Protein AF-A0A645BJ65-F1 (afdb_monomer)

Nearest PDB structures (foldseek):
  4tw1-assembly2_O  TM=6.997E-01  e=7.596E+00  Staphylococcus aureus subsp. aureus USA300_TCH1516
  4tw1-assembly2_K  TM=6.793E-01  e=9.753E+00  Staphylococcus aureus subsp. aureus USA300_TCH1516

Foldseek 3Di:
DKDKDKDKDKDDDPVFQKIWMKIWIWMADDPPPGDIDSDDIDIDIDGHD

Organism: NCBI:txid1076179

Structure (mmCIF, N/CA/C/O backbone):
data_AF-A0A645BJ65-F1
#
_entry.id   AF-A0A645BJ65-F1
#
loop_
_atom_site.group_PDB
_atom_site.id
_atom_site.type_symbol
_atom_site.label_atom_id
_atom_site.label_alt_id
_atom_site.label_comp_id
_atom_site.label_asym_id
_atom_site.label_entity_id
_atom_site.label_seq_id
_atom_site.pdbx_PDB_ins_code
_atom_site.Cartn_x
_atom_site.Cartn_y
_atom_site.Cartn_z
_atom_site.occupancy
_atom_site.B_iso_or_equiv
_atom_site.auth_seq_id
_atom_site.auth_comp_id
_atom_site.auth_asym_id
_atom_site.auth_atom_id
_atom_site.pdbx_PDB_model_num
ATOM 1 N N . MET A 1 1 ? 19.158 6.484 -16.205 1.00 67.69 1 MET A N 1
ATOM 2 C CA . MET A 1 1 ? 18.442 7.624 -15.599 1.00 67.69 1 MET A CA 1
ATOM 3 C C . MET A 1 1 ? 16.953 7.365 -15.738 1.00 67.69 1 MET A C 1
ATOM 5 O O . MET A 1 1 ? 16.514 6.977 -16.821 1.00 67.69 1 MET A O 1
ATOM 9 N N . ALA A 1 2 ? 16.225 7.491 -14.636 1.00 78.56 2 ALA A N 1
ATOM 10 C CA . ALA A 1 2 ? 14.779 7.342 -14.555 1.00 78.56 2 ALA A CA 1
ATOM 11 C C . ALA A 1 2 ? 14.246 8.422 -13.604 1.00 78.56 2 ALA A C 1
ATOM 13 O O . ALA A 1 2 ? 14.990 8.884 -12.738 1.00 78.56 2 ALA A O 1
ATOM 14 N N . ILE A 1 3 ? 13.003 8.840 -13.812 1.00 81.06 3 ILE A N 1
ATOM 15 C CA . ILE A 1 3 ? 12.258 9.683 -12.880 1.00 81.06 3 ILE A CA 1
ATOM 16 C C . ILE A 1 3 ? 11.249 8.771 -12.194 1.00 81.06 3 ILE A C 1
ATOM 18 O O . ILE A 1 3 ? 10.385 8.194 -12.859 1.00 81.06 3 ILE A O 1
ATOM 22 N N . ASP A 1 4 ? 11.368 8.656 -10.878 1.00 83.06 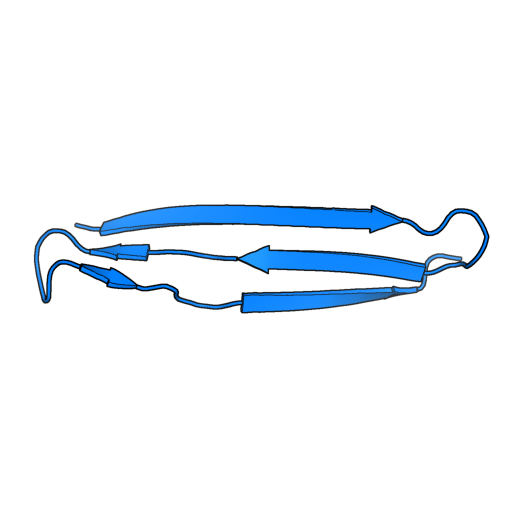4 ASP A N 1
ATOM 23 C CA . ASP A 1 4 ? 10.427 7.911 -10.055 1.00 83.06 4 ASP A CA 1
ATOM 24 C C . ASP A 1 4 ? 9.412 8.895 -9.468 1.00 83.06 4 ASP A C 1
ATOM 26 O O . ASP A 1 4 ? 9.776 9.878 -8.820 1.00 83.06 4 ASP A O 1
ATOM 30 N N . GLY A 1 5 ? 8.133 8.653 -9.743 1.00 80.88 5 GLY A N 1
ATOM 31 C CA . GLY A 1 5 ? 7.021 9.362 -9.132 1.00 80.88 5 GLY A CA 1
ATOM 32 C C . GLY A 1 5 ? 6.415 8.530 -8.009 1.00 80.88 5 GLY A C 1
ATOM 33 O O . GLY A 1 5 ? 6.434 7.300 -8.035 1.00 80.88 5 GLY A O 1
ATOM 34 N N . MET A 1 6 ? 5.842 9.204 -7.019 1.00 87.31 6 MET A N 1
ATOM 35 C CA . MET A 1 6 ? 5.006 8.574 -6.006 1.00 87.31 6 MET A CA 1
ATOM 36 C C . MET A 1 6 ? 3.779 9.447 -5.790 1.00 87.31 6 MET A C 1
ATOM 38 O O . MET A 1 6 ? 3.898 10.648 -5.553 1.00 87.31 6 MET A O 1
ATOM 42 N N . ALA A 1 7 ? 2.607 8.838 -5.890 1.00 88.50 7 ALA A N 1
ATOM 43 C CA . ALA A 1 7 ? 1.331 9.458 -5.591 1.00 88.50 7 ALA A CA 1
ATOM 44 C C . ALA A 1 7 ? 0.580 8.540 -4.632 1.00 88.50 7 ALA A C 1
ATOM 46 O O . ALA A 1 7 ? 0.417 7.360 -4.917 1.00 88.50 7 ALA A O 1
ATOM 47 N N . GLY A 1 8 ? 0.132 9.076 -3.504 1.00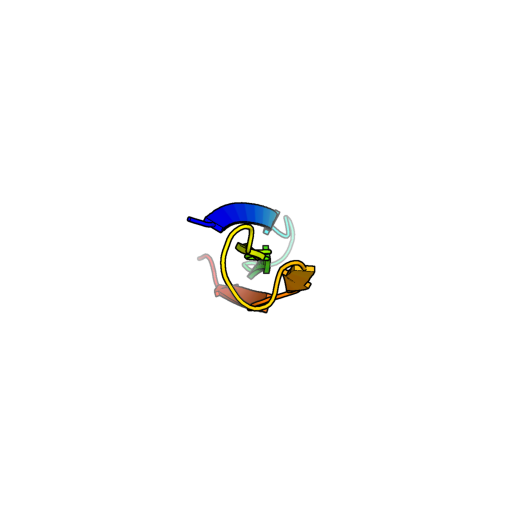 90.75 8 GLY A N 1
ATOM 48 C CA . GLY A 1 8 ? -0.645 8.334 -2.519 1.00 90.75 8 GLY A CA 1
ATOM 49 C C . GLY A 1 8 ? -1.905 9.102 -2.155 1.00 90.75 8 GLY A C 1
ATOM 50 O O . GLY A 1 8 ? -1.873 10.330 -2.045 1.00 90.75 8 GLY A O 1
ATOM 51 N N . ILE A 1 9 ? -3.011 8.386 -1.978 1.00 92.81 9 ILE A N 1
ATOM 52 C CA . ILE A 1 9 ? -4.240 8.911 -1.384 1.00 92.81 9 ILE A CA 1
ATOM 53 C C . ILE A 1 9 ? -4.540 8.134 -0.106 1.00 92.81 9 ILE A C 1
ATOM 55 O O . ILE A 1 9 ? -4.421 6.913 -0.072 1.00 92.81 9 ILE A O 1
ATOM 59 N N . GLU A 1 10 ? -4.955 8.835 0.943 1.00 94.00 10 GLU A N 1
ATOM 60 C CA . GLU A 1 10 ? -5.387 8.226 2.200 1.00 94.00 10 GLU A CA 1
ATOM 61 C C . GLU A 1 10 ? -6.775 8.750 2.567 1.00 94.00 10 GLU A C 1
ATOM 63 O O . GLU A 1 10 ? -7.057 9.945 2.471 1.00 94.00 10 GLU A O 1
ATOM 68 N N . TYR A 1 11 ? -7.647 7.842 2.990 1.00 92.81 11 TYR A N 1
ATOM 69 C CA . TYR A 1 11 ? -8.993 8.131 3.444 1.00 92.81 11 TYR A CA 1
ATOM 70 C C . TYR A 1 11 ? -9.234 7.504 4.814 1.00 92.81 11 TYR A C 1
ATOM 72 O O . TYR A 1 11 ? -9.182 6.283 4.982 1.00 92.81 11 TYR A O 1
ATOM 80 N N . LYS A 1 12 ? -9.542 8.350 5.798 1.00 92.75 12 LYS A N 1
ATOM 81 C CA . LYS A 1 12 ? -9.952 7.926 7.136 1.00 92.75 12 LYS A CA 1
ATOM 82 C C . LYS A 1 12 ? -11.471 7.923 7.236 1.00 92.75 12 LYS A C 1
ATOM 84 O O . LYS A 1 12 ? -12.115 8.947 7.009 1.00 92.75 12 LYS A O 1
ATOM 89 N N . PHE A 1 13 ? -12.040 6.786 7.621 1.00 92.00 13 PHE A N 1
ATOM 90 C CA . PHE A 1 13 ? -13.468 6.697 7.895 1.00 92.00 13 PHE A CA 1
ATOM 91 C C . PHE A 1 13 ? -13.765 7.353 9.253 1.00 92.00 13 PHE A C 1
ATOM 93 O O . PHE A 1 13 ? -13.106 7.071 10.248 1.00 92.00 13 PHE A O 1
ATOM 100 N N . HIS A 1 14 ? -14.759 8.245 9.304 1.00 88.56 14 HIS A N 1
ATOM 101 C CA . HIS A 1 14 ? -15.132 8.944 10.544 1.00 88.56 14 HIS A CA 1
ATOM 102 C C . HIS A 1 14 ? -15.938 8.059 11.506 1.00 88.56 14 HIS A C 1
ATOM 104 O O . HIS A 1 14 ? -15.877 8.240 12.718 1.00 88.56 14 HIS A O 1
ATOM 110 N N . ASN A 1 15 ? -16.687 7.097 10.965 1.00 89.81 15 ASN A N 1
ATOM 111 C CA . ASN A 1 15 ? -17.655 6.292 11.717 1.00 89.81 15 ASN A CA 1
ATOM 112 C C . ASN A 1 15 ? -17.149 4.874 12.011 1.00 89.81 15 ASN A C 1
ATOM 114 O O . ASN A 1 15 ? -17.835 4.103 12.676 1.00 89.81 15 ASN A O 1
ATOM 118 N N . VAL A 1 16 ? -15.984 4.511 11.474 1.00 91.38 16 VAL A N 1
ATOM 119 C CA . VAL A 1 16 ? -15.391 3.179 11.600 1.00 91.38 16 VAL A CA 1
ATOM 120 C C . VAL A 1 16 ? -13.894 3.362 11.862 1.00 91.38 16 VAL A C 1
ATOM 122 O O . VAL A 1 16 ? -13.291 4.204 11.198 1.00 91.38 16 VAL A O 1
ATOM 125 N N . PRO A 1 17 ? -13.281 2.591 12.779 1.00 91.44 17 PRO A N 1
ATOM 126 C CA . PRO A 1 17 ? -11.847 2.633 13.095 1.00 91.44 17 PRO A CA 1
ATOM 127 C C . PRO A 1 17 ? -10.971 2.064 11.963 1.00 91.44 17 PRO A C 1
ATOM 129 O O . PRO A 1 17 ? -10.150 1.175 12.171 1.00 91.44 17 PRO A O 1
ATOM 132 N N . VAL A 1 18 ? -11.169 2.527 10.731 1.00 92.88 18 VAL A N 1
ATOM 133 C CA . VAL A 1 18 ? -10.483 2.044 9.534 1.00 92.88 18 VAL A CA 1
ATOM 134 C C . VAL A 1 18 ? -9.946 3.231 8.742 1.00 92.88 18 VAL A C 1
ATOM 136 O O . VAL A 1 18 ? -10.591 4.272 8.605 1.00 92.88 18 VAL A O 1
ATOM 139 N N . VAL A 1 19 ? -8.750 3.054 8.197 1.00 94.81 19 VAL A N 1
ATOM 140 C CA . VAL A 1 19 ? -8.104 3.948 7.240 1.00 94.81 19 VAL A CA 1
ATOM 141 C C . VAL A 1 19 ? -7.750 3.129 6.008 1.00 94.81 19 VAL A C 1
ATOM 143 O O . VAL A 1 19 ? -7.173 2.047 6.120 1.00 94.81 19 VAL A O 1
ATOM 146 N N . LEU A 1 20 ? -8.094 3.649 4.837 1.00 94.38 20 LEU A N 1
ATOM 147 C CA . LEU A 1 20 ? -7.749 3.074 3.546 1.00 94.38 20 LEU A CA 1
ATOM 148 C C . LEU A 1 20 ? -6.739 3.989 2.864 1.00 94.38 20 LEU A C 1
ATOM 150 O O . LEU A 1 20 ? -6.998 5.178 2.713 1.00 94.38 20 LEU A O 1
ATOM 154 N N . ALA A 1 21 ? -5.608 3.447 2.441 1.00 94.44 21 ALA A N 1
ATOM 155 C CA . ALA A 1 21 ? -4.625 4.172 1.655 1.00 94.44 21 ALA A CA 1
ATOM 156 C C . ALA A 1 21 ? -4.333 3.425 0.357 1.00 94.44 21 ALA A C 1
ATOM 158 O O . ALA A 1 21 ? -4.307 2.194 0.321 1.00 94.44 21 ALA A O 1
ATOM 159 N N . PHE A 1 22 ? -4.141 4.187 -0.709 1.00 93.94 22 PHE A N 1
ATOM 160 C CA . PHE A 1 22 ? -3.747 3.693 -2.012 1.00 93.94 22 PHE A CA 1
ATOM 161 C C . PHE A 1 22 ? -2.514 4.460 -2.462 1.00 93.94 22 PHE A C 1
ATOM 163 O O . PHE A 1 22 ? -2.572 5.673 -2.653 1.00 93.94 22 PHE A O 1
ATOM 170 N N . ASP A 1 23 ? -1.420 3.737 -2.635 1.00 92.81 23 ASP A N 1
ATOM 171 C CA . ASP A 1 23 ? -0.129 4.249 -3.056 1.00 92.81 23 ASP A CA 1
ATOM 172 C C . ASP A 1 23 ? 0.162 3.765 -4.474 1.00 92.81 23 ASP A C 1
ATOM 174 O O . ASP A 1 23 ? -0.043 2.602 -4.819 1.00 92.81 23 ASP A O 1
ATOM 178 N N . TRP A 1 24 ? 0.648 4.660 -5.318 1.00 89.38 24 TRP A N 1
ATOM 179 C CA . TRP A 1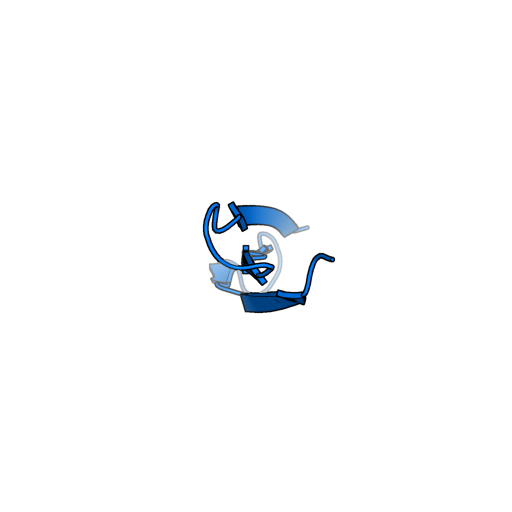 24 ? 1.055 4.356 -6.676 1.00 89.38 24 TRP A CA 1
ATOM 180 C C . TRP A 1 24 ? 2.444 4.920 -6.939 1.00 89.38 24 TRP A C 1
ATOM 182 O O . TRP A 1 24 ? 2.704 6.106 -6.720 1.00 89.38 24 TRP A O 1
ATOM 192 N N . ASN A 1 25 ? 3.339 4.068 -7.436 1.00 88.81 25 ASN A N 1
ATOM 193 C CA . ASN A 1 25 ? 4.732 4.406 -7.695 1.00 88.81 25 ASN A CA 1
ATOM 194 C C . ASN A 1 25 ? 5.057 4.319 -9.196 1.00 88.81 25 ASN A C 1
ATOM 196 O O . ASN A 1 25 ? 5.772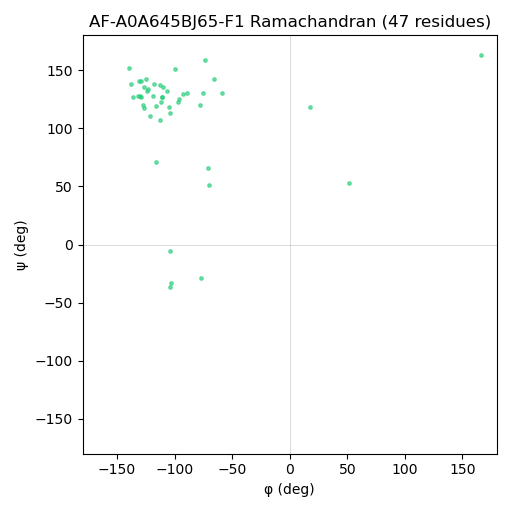 3.403 -9.614 1.00 88.81 25 ASN A O 1
ATOM 200 N N . PRO A 1 26 ? 4.555 5.251 -10.030 1.00 85.56 26 PRO A N 1
ATOM 20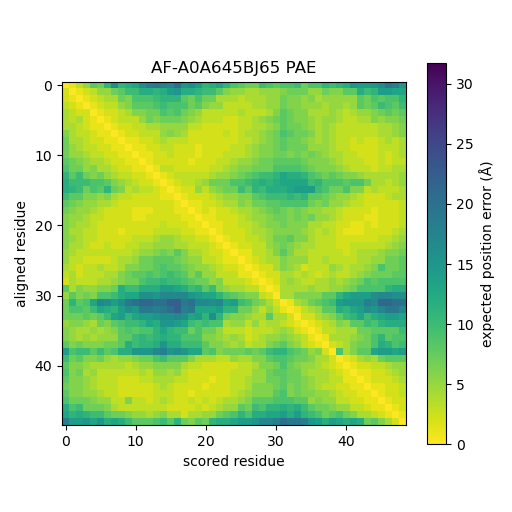1 C CA . PRO A 1 26 ? 4.874 5.259 -11.449 1.00 85.56 26 PRO A CA 1
ATOM 202 C C . PRO A 1 26 ? 6.360 5.543 -11.679 1.00 85.56 26 PRO A C 1
ATOM 204 O O . PRO A 1 26 ? 6.961 6.397 -11.027 1.00 85.56 26 PRO A O 1
ATOM 207 N N . LYS A 1 27 ? 6.944 4.878 -12.675 1.00 85.25 27 LYS A N 1
ATOM 208 C CA . LYS A 1 27 ? 8.339 5.095 -13.069 1.00 85.25 27 LYS A CA 1
ATOM 209 C C . LYS A 1 27 ? 8.428 5.473 -14.531 1.00 85.25 27 LYS A C 1
ATOM 211 O O . LYS A 1 27 ? 7.834 4.827 -15.392 1.00 85.25 27 LYS A O 1
ATOM 216 N N . VAL A 1 28 ? 9.208 6.505 -14.826 1.00 84.50 28 VAL A N 1
ATOM 217 C CA . VAL A 1 28 ? 9.493 6.944 -16.192 1.00 84.50 28 VAL A CA 1
ATOM 218 C C . VAL A 1 28 ? 10.960 6.683 -16.475 1.00 84.50 28 VAL A C 1
ATOM 220 O O . VAL A 1 28 ? 11.848 7.370 -15.970 1.00 84.50 28 VAL A O 1
ATOM 223 N N . GLN A 1 29 ? 11.228 5.668 -17.291 1.00 84.88 29 GLN A N 1
ATOM 224 C CA . GLN A 1 29 ? 12.591 5.309 -17.659 1.00 84.88 29 GLN A CA 1
ATOM 225 C C . GLN A 1 29 ? 13.007 6.084 -18.913 1.00 84.88 29 GLN 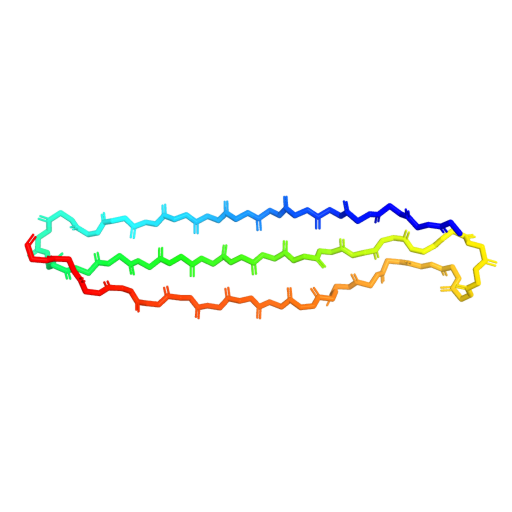A C 1
ATOM 227 O O . GLN A 1 29 ? 12.265 6.116 -19.890 1.00 84.88 29 GLN A O 1
ATOM 232 N N . ILE A 1 30 ? 14.185 6.719 -18.884 1.00 81.06 30 ILE A N 1
ATOM 233 C CA . ILE A 1 30 ? 14.628 7.640 -19.950 1.00 81.06 30 ILE A CA 1
ATOM 234 C C . ILE A 1 30 ? 15.685 6.997 -20.861 1.00 81.06 30 ILE A C 1
ATOM 236 O O . ILE A 1 30 ? 15.692 7.245 -22.060 1.00 81.06 30 ILE A O 1
ATOM 240 N N . ILE A 1 31 ? 16.590 6.174 -20.314 1.00 78.56 31 ILE A N 1
ATOM 241 C CA . ILE A 1 31 ? 17.816 5.760 -21.036 1.00 78.56 31 ILE A CA 1
ATOM 242 C C . ILE A 1 31 ? 17.750 4.337 -21.613 1.00 78.56 31 ILE A C 1
ATOM 244 O O . ILE A 1 31 ? 18.316 4.072 -22.666 1.00 78.56 31 ILE A O 1
ATOM 248 N N . THR A 1 32 ? 17.069 3.401 -20.955 1.00 67.62 32 THR A N 1
ATOM 249 C CA . THR A 1 32 ? 17.002 1.997 -21.399 1.00 67.62 32 THR A CA 1
ATOM 250 C C . THR A 1 32 ? 15.548 1.558 -21.362 1.00 67.62 32 THR A C 1
ATOM 252 O O . THR A 1 32 ? 14.916 1.744 -20.331 1.00 67.62 32 THR A O 1
ATOM 255 N N . ASN A 1 33 ? 15.010 1.004 -22.454 1.00 72.81 33 ASN A N 1
ATOM 256 C CA . ASN A 1 33 ? 13.589 0.635 -22.554 1.00 72.81 33 ASN A CA 1
ATOM 257 C C . ASN A 1 33 ? 12.656 1.802 -22.170 1.00 72.81 33 ASN A C 1
ATOM 259 O O . ASN A 1 33 ? 11.849 1.699 -21.242 1.00 72.81 33 ASN A O 1
ATOM 263 N N . ALA A 1 34 ? 12.879 2.944 -22.830 1.00 76.44 34 ALA A N 1
ATOM 264 C CA . ALA A 1 34 ? 12.242 4.205 -22.491 1.00 76.44 34 ALA A CA 1
ATOM 265 C C . ALA A 1 34 ? 10.717 4.093 -22.563 1.00 76.44 34 ALA A C 1
ATOM 267 O O . ALA A 1 34 ? 10.164 3.597 -23.545 1.00 76.44 34 ALA A O 1
ATOM 268 N N . GLY A 1 35 ? 10.043 4.549 -21.513 1.00 79.56 35 GLY A N 1
ATOM 269 C CA . GLY A 1 35 ? 8.598 4.429 -21.418 1.00 79.56 35 GLY A CA 1
ATOM 270 C C . GLY A 1 35 ? 8.059 4.701 -20.023 1.00 79.56 35 GLY A C 1
ATOM 271 O O . GLY A 1 35 ? 8.787 4.690 -19.026 1.00 79.56 35 GLY A O 1
ATOM 272 N N . PHE A 1 36 ? 6.752 4.942 -19.981 1.00 81.94 36 PHE A N 1
ATOM 273 C CA . PHE A 1 36 ? 5.993 4.999 -18.744 1.00 81.94 36 PHE A CA 1
ATOM 274 C C . PHE A 1 36 ? 5.734 3.577 -18.256 1.00 81.94 36 PHE A C 1
ATOM 276 O O . PHE A 1 36 ? 5.105 2.777 -18.952 1.00 81.94 36 PHE A O 1
ATOM 283 N N . LYS A 1 37 ? 6.212 3.263 -17.056 1.00 81.38 37 LYS A N 1
ATOM 284 C CA . LYS A 1 37 ? 5.866 2.036 -16.356 1.00 81.38 37 LYS A CA 1
ATOM 285 C C . LYS A 1 37 ? 4.876 2.393 -15.251 1.00 81.38 37 LYS A C 1
ATOM 287 O O . LYS A 1 37 ? 5.273 3.080 -14.304 1.00 81.38 37 LYS A O 1
ATOM 292 N N . PRO A 1 38 ? 3.610 1.942 -15.349 1.00 70.12 38 PRO A N 1
ATOM 293 C CA . PRO A 1 38 ? 2.677 1.951 -14.229 1.00 70.12 38 PRO A CA 1
ATOM 294 C C . PRO A 1 38 ? 3.134 0.875 -13.238 1.00 70.12 38 PRO A C 1
ATOM 296 O O . PRO A 1 38 ? 2.525 -0.182 -13.110 1.00 70.12 38 PRO A O 1
ATOM 299 N N . ASP A 1 39 ? 4.303 1.103 -12.651 1.00 76.94 39 ASP A N 1
ATOM 300 C CA . ASP A 1 39 ? 4.926 0.218 -11.683 1.00 76.94 39 ASP A CA 1
ATOM 301 C C . ASP A 1 39 ? 4.186 0.326 -10.340 1.00 76.94 39 ASP A C 1
ATOM 303 O O . ASP A 1 39 ? 3.455 1.291 -10.112 1.00 76.94 39 ASP A O 1
ATOM 307 N N . ASN A 1 40 ? 4.350 -0.710 -9.515 1.00 83.56 40 ASN A N 1
ATOM 308 C CA . ASN A 1 40 ? 3.814 -0.938 -8.170 1.00 83.56 40 ASN A CA 1
ATOM 309 C C . ASN A 1 40 ? 2.607 -0.095 -7.711 1.00 83.56 40 ASN A C 1
ATOM 311 O O . ASN A 1 40 ? 2.689 1.110 -7.462 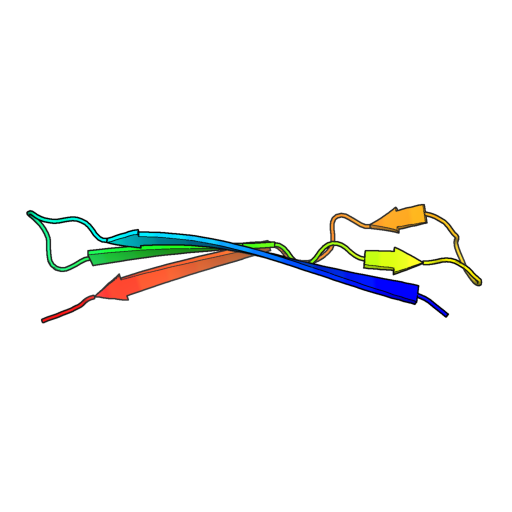1.00 83.56 40 ASN A O 1
ATOM 315 N N . PHE A 1 41 ? 1.514 -0.804 -7.438 1.00 89.62 41 PHE A N 1
ATOM 316 C CA . PHE A 1 41 ? 0.365 -0.299 -6.696 1.00 89.62 41 PHE A CA 1
ATOM 317 C C . PHE A 1 41 ? 0.349 -0.922 -5.299 1.00 89.62 41 PHE A C 1
ATOM 319 O O . PHE A 1 41 ? 0.485 -2.138 -5.154 1.00 89.62 41 PHE A O 1
ATOM 326 N N . GLY A 1 42 ? 0.176 -0.092 -4.279 1.00 90.12 42 GLY A N 1
ATOM 327 C CA . GLY A 1 42 ? -0.005 -0.484 -2.891 1.00 90.12 42 GLY A CA 1
ATOM 328 C C . GLY A 1 42 ? -1.425 -0.170 -2.442 1.00 90.12 42 GLY A C 1
ATOM 329 O O . GLY A 1 42 ? -1.881 0.961 -2.561 1.00 90.12 42 GLY A O 1
ATOM 330 N N . LEU A 1 43 ? -2.127 -1.164 -1.902 1.00 92.00 43 LEU A N 1
ATOM 331 C CA . LEU A 1 43 ? -3.366 -0.944 -1.163 1.00 92.00 43 LEU A CA 1
ATOM 332 C C . LEU A 1 43 ? -3.106 -1.279 0.301 1.00 92.00 43 LEU A C 1
ATOM 334 O O . LEU A 1 43 ? -2.716 -2.399 0.627 1.00 92.00 43 LEU A O 1
ATOM 338 N N . THR A 1 44 ? -3.352 -0.314 1.175 1.00 93.31 44 THR A N 1
ATOM 339 C CA . THR A 1 44 ? -3.147 -0.446 2.612 1.00 93.31 44 THR A CA 1
ATOM 340 C C . THR A 1 44 ? -4.473 -0.253 3.331 1.00 93.31 44 THR A C 1
ATOM 342 O O . THR A 1 44 ? -5.149 0.757 3.153 1.00 93.31 44 THR A O 1
ATOM 345 N N . VAL A 1 45 ? -4.828 -1.204 4.193 1.00 92.44 45 VAL A N 1
ATOM 346 C CA . VAL A 1 45 ? -5.954 -1.072 5.122 1.00 92.44 45 VAL A CA 1
ATOM 347 C C . VAL A 1 45 ? -5.394 -1.099 6.536 1.00 92.44 45 VAL A C 1
ATOM 349 O O . VAL A 1 45 ? -4.755 -2.070 6.937 1.00 92.44 45 VAL A O 1
ATOM 352 N N . ARG A 1 46 ? -5.603 -0.017 7.285 1.00 93.88 46 ARG A N 1
ATOM 353 C CA . ARG A 1 46 ? -5.163 0.136 8.676 1.00 93.88 46 ARG A CA 1
ATOM 354 C C . ARG A 1 46 ? -6.371 0.196 9.599 1.00 93.88 46 ARG A C 1
ATOM 356 O O . ARG A 1 46 ? -7.337 0.892 9.305 1.00 93.88 46 ARG A O 1
ATOM 363 N N . PHE A 1 47 ? -6.290 -0.499 10.727 1.00 92.00 47 PHE A N 1
ATOM 364 C CA . PHE A 1 47 ? -7.245 -0.355 11.821 1.00 92.00 47 PHE A CA 1
ATOM 365 C C . PHE A 1 47 ? -6.718 0.694 12.808 1.00 92.00 47 PHE A C 1
ATOM 367 O O . PHE A 1 47 ? -5.556 0.620 13.209 1.00 92.00 47 PHE A O 1
ATOM 374 N N . THR A 1 48 ? -7.537 1.679 13.175 1.00 85.56 48 THR A N 1
ATOM 375 C CA . THR A 1 48 ? -7.152 2.771 14.086 1.00 85.56 48 THR A CA 1
ATOM 376 C C . THR A 1 48 ? -8.074 2.786 15.298 1.00 85.56 48 THR A C 1
ATOM 378 O O . THR A 1 48 ? -9.246 3.114 15.138 1.00 85.56 48 THR A O 1
ATOM 381 N N . LEU A 1 49 ? -7.555 2.431 16.477 1.00 77.44 49 LEU A N 1
ATOM 382 C CA . LEU 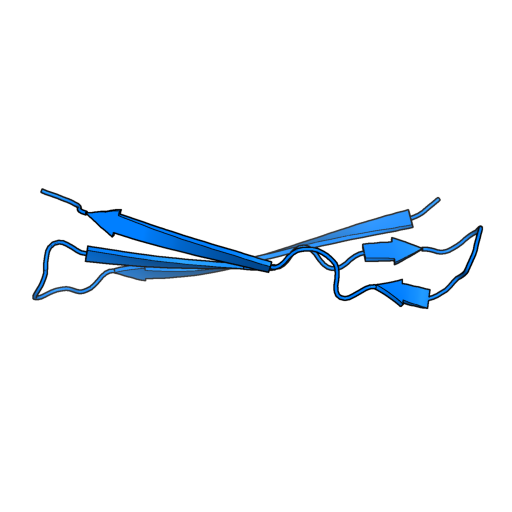A 1 49 ? -8.285 2.482 17.753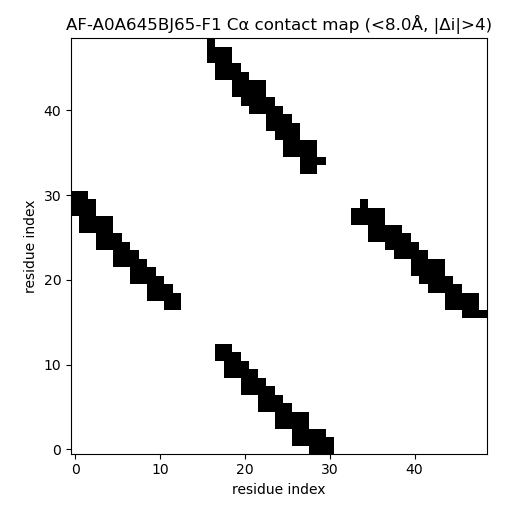 1.00 77.44 49 LEU A CA 1
ATOM 383 C C . LEU A 1 49 ? -8.645 3.917 18.161 1.00 77.44 49 LEU A C 1
ATOM 385 O O . LEU A 1 49 ? -7.820 4.824 17.901 1.00 77.44 49 LEU A O 1
#

pLDDT: mean 86.15, std 7.33, range [67.62, 94.81]

Solvent-accessible surface area (backbone atoms only — not comparable to full-atom values): 2918 Å² total; per-residue (Å²): 104,63,52,79,46,78,52,72,50,77,47,72,50,90,90,46,57,40,32,45,32,43,38,37,38,36,34,38,32,67,73,66,84,62,44,82,38,90,39,64,79,45,81,46,81,44,79,49,135

Secondary structure (DSSP, 8-state):
-EEE--EEEEEE-SSSSEEEEEEE--EEESSSS-EEE---EEEEEEE--

Mean predicted aligned error: 5.7 Å

Sequence (49 aa):
MAIDGMAGIEYKFHNVPVVLAFDWNPKVQIITNAGFKPDNFGLTVRFTL

Radius of gyration: 15.21 Å; Cα contacts (8 Å, |Δi|>4): 99; chains: 1; bounding box: 36×11×40 Å